Protein AF-H2D0M7-F1 (afdb_monomer_lite)

Radius of gyration: 20.61 Å; chains: 1; bounding box: 52×34×64 Å

Sequence (142 aa):
AEGRIFSRLLELYRDKRNTNDLRVKCKDALKVTLQMCTDVEALEPLLFDVPPVILKYILRQFSKILPHDLRARRQFVASGCLKSLQEIQPQAGSKLAEYITIINCCFPEDIVRYYSPGYPELFRDLLDNYKPQLPSQYSIPK

Structure (mmCIF, N/CA/C/O backbone):
data_AF-H2D0M7-F1
#
_entry.id   AF-H2D0M7-F1
#
loop_
_atom_site.group_PDB
_atom_site.id
_atom_site.type_symbol
_atom_site.label_atom_id
_atom_site.label_alt_id
_atom_site.label_comp_id
_atom_site.label_asym_id
_atom_site.label_entity_id
_atom_site.label_seq_id
_atom_site.pdbx_PDB_ins_code
_atom_site.Cartn_x
_atom_site.Cartn_y
_atom_site.Cartn_z
_atom_site.occupancy
_atom_site.B_iso_or_equiv
_atom_site.auth_seq_id
_atom_site.auth_comp_id
_atom_site.auth_asym_id
_atom_site.auth_atom_id
_atom_site.pdbx_PDB_model_num
ATOM 1 N N . ALA A 1 1 ? -3.360 -12.553 -14.781 1.00 59.16 1 ALA A N 1
ATOM 2 C CA . ALA A 1 1 ? -2.219 -12.599 -15.732 1.00 59.16 1 ALA A CA 1
ATOM 3 C C . ALA A 1 1 ? -1.153 -11.554 -15.387 1.00 59.16 1 ALA A C 1
ATOM 5 O O . ALA A 1 1 ? 0.031 -11.862 -15.472 1.00 59.16 1 ALA A O 1
ATOM 6 N N . GLU A 1 2 ? -1.562 -10.365 -14.935 1.00 63.25 2 GLU A N 1
ATOM 7 C CA . GLU A 1 2 ? -0.673 -9.239 -14.612 1.00 63.25 2 GLU A CA 1
ATOM 8 C C . GLU A 1 2 ? 0.256 -9.499 -13.409 1.00 63.25 2 GLU A C 1
ATOM 10 O O . GLU A 1 2 ? 1.446 -9.205 -13.473 1.00 63.25 2 GLU A O 1
ATOM 15 N N . GLY A 1 3 ? -0.214 -10.184 -12.360 1.00 72.31 3 GLY A N 1
ATOM 16 C CA . GLY A 1 3 ? 0.650 -10.548 -11.224 1.00 72.31 3 GLY A CA 1
ATOM 17 C C . GLY A 1 3 ? 1.911 -11.332 -11.628 1.00 72.31 3 GLY A C 1
ATOM 18 O O . GLY A 1 3 ? 2.998 -11.077 -11.117 1.00 72.31 3 GLY A O 1
ATOM 19 N N . ARG A 1 4 ? 1.808 -12.214 -12.637 1.00 79.69 4 ARG A N 1
ATOM 20 C CA . ARG A 1 4 ? 2.949 -13.011 -13.126 1.00 79.69 4 ARG A CA 1
ATOM 21 C C . ARG A 1 4 ? 4.020 -12.153 -13.803 1.00 79.69 4 ARG A C 1
ATOM 23 O O . ARG A 1 4 ? 5.202 -12.471 -13.679 1.00 79.69 4 ARG A O 1
ATOM 30 N N . ILE A 1 5 ? 3.635 -11.078 -14.502 1.00 88.00 5 ILE A N 1
ATOM 31 C CA . ILE A 1 5 ? 4.618 -10.188 -15.136 1.00 88.00 5 ILE A CA 1
ATOM 32 C C . ILE A 1 5 ? 5.342 -9.343 -14.084 1.00 88.00 5 ILE A C 1
ATOM 34 O O . ILE A 1 5 ? 6.558 -9.181 -14.182 1.00 88.00 5 ILE A O 1
ATOM 38 N N . PHE A 1 6 ? 4.648 -8.880 -13.038 1.00 90.81 6 PHE A N 1
ATOM 39 C CA . PHE A 1 6 ? 5.280 -8.109 -11.964 1.00 90.81 6 PHE A CA 1
ATOM 40 C C . PHE A 1 6 ? 6.305 -8.934 -11.194 1.00 90.81 6 PHE A C 1
ATOM 42 O O . PHE A 1 6 ? 7.444 -8.488 -11.049 1.00 90.81 6 PHE A O 1
ATOM 49 N N . SER A 1 7 ? 5.945 -10.155 -10.781 1.00 90.12 7 SER A N 1
ATOM 50 C CA . SER A 1 7 ? 6.877 -11.070 -10.115 1.00 90.12 7 SER A CA 1
ATOM 51 C C . SER A 1 7 ? 8.113 -11.316 -10.978 1.00 90.12 7 SER A C 1
ATOM 53 O O . SER A 1 7 ? 9.238 -11.157 -10.506 1.00 90.12 7 SER A O 1
ATOM 55 N N . ARG A 1 8 ? 7.927 -11.590 -12.277 1.00 92.56 8 ARG A N 1
ATOM 56 C CA . ARG A 1 8 ? 9.051 -11.874 -13.173 1.00 92.56 8 ARG A CA 1
ATOM 57 C C . ARG A 1 8 ? 9.978 -10.676 -13.373 1.00 92.56 8 ARG A C 1
ATOM 59 O O . ARG A 1 8 ? 11.198 -10.829 -13.363 1.00 92.56 8 ARG A O 1
ATOM 66 N N . LEU A 1 9 ? 9.425 -9.480 -13.560 1.00 93.69 9 LEU A N 1
ATOM 67 C CA . LEU A 1 9 ? 10.238 -8.273 -13.710 1.00 93.69 9 LEU A CA 1
ATOM 68 C C . LEU A 1 9 ? 10.970 -7.916 -12.407 1.00 93.69 9 LEU A C 1
ATOM 70 O O . LEU A 1 9 ? 12.108 -7.447 -12.464 1.00 93.69 9 LEU A O 1
ATOM 74 N N . LEU A 1 10 ? 10.352 -8.156 -11.245 1.00 92.69 10 LEU A N 1
ATOM 75 C CA . LEU A 1 10 ? 10.985 -7.957 -9.939 1.00 92.69 10 LEU A CA 1
ATOM 76 C C . LEU A 1 10 ? 12.147 -8.923 -9.711 1.00 92.69 10 LEU A C 1
ATOM 78 O O . LEU A 1 10 ? 13.210 -8.477 -9.283 1.00 92.69 10 LEU A O 1
ATOM 82 N N . GLU A 1 11 ? 11.984 -10.205 -10.038 1.00 93.62 11 GLU A N 1
ATOM 83 C CA . GLU A 1 11 ? 13.068 -11.196 -9.995 1.00 93.62 11 GLU A CA 1
ATOM 84 C C . GLU A 1 11 ? 14.267 -10.745 -10.836 1.00 93.62 11 GLU A C 1
ATOM 86 O O . GLU A 1 11 ? 15.394 -10.680 -10.341 1.00 93.62 11 GLU A O 1
ATOM 91 N N . LEU A 1 12 ? 14.021 -10.369 -12.096 1.00 95.00 12 LEU A N 1
ATOM 92 C CA . LEU A 1 12 ? 15.072 -9.932 -13.016 1.00 95.00 12 LEU A CA 1
ATOM 93 C C . LEU A 1 12 ? 15.753 -8.639 -12.551 1.00 95.00 12 LEU A C 1
ATOM 95 O O . LEU A 1 12 ? 16.964 -8.486 -12.718 1.00 95.00 12 LEU A O 1
ATOM 99 N N . TYR A 1 13 ? 14.998 -7.717 -11.952 1.00 93.88 13 TYR A N 1
ATOM 100 C CA . TYR A 1 13 ? 15.545 -6.492 -11.376 1.00 93.88 13 TYR A CA 1
ATOM 101 C C . TYR A 1 13 ? 16.419 -6.764 -10.138 1.00 93.88 13 TYR A C 1
ATOM 103 O O . TYR A 1 13 ? 17.461 -6.124 -9.975 1.00 93.88 13 TYR A O 1
ATOM 111 N N . ARG A 1 14 ? 16.006 -7.697 -9.272 1.00 92.75 14 ARG A N 1
ATOM 112 C CA . ARG A 1 14 ? 16.677 -8.018 -8.001 1.00 92.75 14 ARG A CA 1
ATOM 113 C C . ARG A 1 14 ? 17.938 -8.858 -8.173 1.00 92.75 14 ARG A C 1
ATOM 115 O O . ARG A 1 14 ? 18.855 -8.728 -7.360 1.00 92.75 14 ARG A O 1
ATOM 122 N N . ASP A 1 15 ? 18.001 -9.705 -9.197 1.00 94.62 15 ASP A N 1
ATOM 123 C CA . ASP A 1 15 ? 19.156 -10.573 -9.411 1.00 94.62 15 ASP A CA 1
ATOM 124 C C . ASP A 1 15 ? 20.406 -9.751 -9.771 1.00 94.62 15 ASP A C 1
ATOM 126 O O . ASP A 1 15 ? 20.536 -9.178 -10.855 1.00 94.62 15 ASP A O 1
ATOM 130 N N . LYS A 1 16 ? 21.362 -9.697 -8.837 1.00 92.38 16 LYS A N 1
ATOM 131 C CA . LYS A 1 16 ? 22.617 -8.952 -9.000 1.00 92.38 16 LYS A CA 1
ATOM 132 C C . LYS A 1 16 ? 23.527 -9.538 -10.082 1.00 92.38 16 LYS A C 1
ATOM 134 O O . LYS A 1 16 ? 24.422 -8.823 -10.523 1.00 92.38 16 LYS A O 1
ATOM 139 N N . ARG A 1 17 ? 23.297 -10.787 -10.511 1.00 96.00 17 ARG A N 1
ATOM 140 C CA . ARG A 1 17 ? 24.028 -11.443 -11.608 1.00 96.00 17 ARG A CA 1
ATOM 141 C C . ARG A 1 17 ? 23.613 -10.907 -12.977 1.00 96.00 17 ARG A C 1
ATOM 143 O O . ARG A 1 17 ? 24.373 -11.033 -13.932 1.00 96.00 17 ARG A O 1
ATOM 150 N N . ASN A 1 18 ? 22.433 -10.294 -13.075 1.00 95.50 18 ASN A N 1
ATOM 151 C CA . ASN A 1 18 ? 21.967 -9.680 -14.310 1.00 95.50 18 ASN A CA 1
ATOM 152 C C . ASN A 1 18 ? 22.750 -8.409 -14.643 1.00 95.50 18 ASN A C 1
ATOM 154 O O . ASN A 1 18 ? 23.179 -7.654 -13.763 1.00 95.50 18 ASN A O 1
ATOM 158 N N . THR A 1 19 ? 22.873 -8.140 -15.943 1.00 96.75 19 THR A N 1
ATOM 159 C CA . THR A 1 19 ? 23.520 -6.925 -16.441 1.00 96.75 19 THR A CA 1
ATOM 160 C C . THR A 1 19 ? 22.790 -5.678 -15.950 1.00 96.75 19 THR A C 1
ATOM 162 O O . THR A 1 19 ? 21.577 -5.674 -15.721 1.00 96.75 19 THR A O 1
ATOM 165 N N . ASN A 1 20 ? 23.532 -4.578 -15.808 1.00 95.88 20 ASN A N 1
ATOM 166 C CA . ASN A 1 20 ? 22.931 -3.319 -15.384 1.00 95.88 20 ASN A CA 1
ATOM 167 C C . ASN A 1 20 ? 21.831 -2.852 -16.352 1.00 95.88 20 ASN A C 1
ATOM 169 O O . ASN A 1 20 ? 20.781 -2.405 -15.900 1.00 95.88 20 ASN A O 1
ATOM 173 N N . ASP A 1 21 ? 22.050 -3.022 -17.659 1.00 97.19 21 ASP A N 1
ATOM 174 C CA . ASP A 1 21 ? 21.071 -2.708 -18.704 1.00 97.19 21 ASP A CA 1
ATOM 175 C C . ASP A 1 21 ? 19.757 -3.486 -18.517 1.00 97.19 21 ASP A C 1
ATOM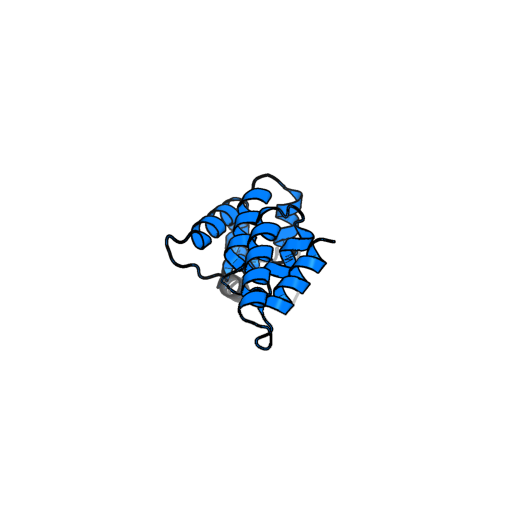 177 O O . ASP A 1 21 ? 18.687 -2.878 -18.467 1.00 97.19 21 ASP A O 1
ATOM 181 N N . LEU A 1 22 ? 19.828 -4.807 -18.299 1.00 96.88 22 LEU A N 1
ATOM 182 C CA . LEU A 1 22 ? 18.640 -5.630 -18.061 1.00 96.88 22 LEU A CA 1
ATOM 183 C C . LEU A 1 22 ? 17.879 -5.170 -16.813 1.00 96.88 22 LEU A C 1
ATOM 185 O O . LEU A 1 22 ? 16.668 -4.961 -16.869 1.00 96.88 22 LEU A O 1
ATOM 189 N N . ARG A 1 23 ? 18.579 -4.942 -15.695 1.00 96.19 23 ARG A N 1
ATOM 190 C CA . ARG A 1 23 ? 17.940 -4.475 -14.454 1.00 96.19 23 ARG A CA 1
ATOM 191 C C . ARG A 1 23 ? 17.273 -3.111 -14.630 1.00 96.19 23 ARG A C 1
ATOM 193 O O . ARG A 1 23 ? 16.177 -2.903 -14.111 1.00 96.19 23 ARG A O 1
ATOM 200 N N . VAL A 1 24 ? 17.906 -2.178 -15.345 1.00 95.44 24 VAL A N 1
ATOM 201 C CA . VAL A 1 24 ? 17.326 -0.856 -15.631 1.00 95.44 24 VAL A CA 1
ATOM 202 C C . VAL A 1 24 ? 16.064 -0.998 -16.479 1.00 95.44 24 VAL A C 1
ATOM 204 O O . VAL A 1 24 ? 15.031 -0.453 -16.095 1.00 95.44 24 VAL A O 1
ATOM 207 N N . LYS A 1 25 ? 16.103 -1.806 -17.544 1.00 96.94 25 LYS A N 1
ATOM 208 C CA . LYS A 1 25 ? 14.938 -2.077 -18.397 1.00 96.94 25 LYS A CA 1
ATOM 209 C C . LYS A 1 25 ? 13.795 -2.740 -17.630 1.00 96.94 25 LYS A C 1
ATOM 211 O O . LYS A 1 25 ? 12.656 -2.300 -17.754 1.00 96.94 25 LYS A O 1
ATOM 216 N N . CYS A 1 26 ? 14.076 -3.732 -16.783 1.00 95.88 26 CYS A N 1
ATOM 217 C CA . CYS A 1 26 ? 13.055 -4.366 -15.941 1.00 95.88 26 CYS A CA 1
ATOM 218 C C . CYS A 1 26 ? 12.439 -3.380 -14.942 1.00 95.88 26 CYS A C 1
ATOM 220 O O . CYS A 1 26 ? 11.222 -3.354 -14.772 1.00 95.88 26 CYS A O 1
ATOM 222 N N . LYS A 1 27 ? 13.262 -2.528 -14.320 1.00 94.50 27 LYS A N 1
ATOM 223 C CA . LYS A 1 27 ? 12.792 -1.459 -13.432 1.00 94.50 27 LYS A CA 1
ATOM 224 C C . LYS A 1 27 ? 11.883 -0.478 -14.174 1.00 94.50 27 LYS A C 1
ATOM 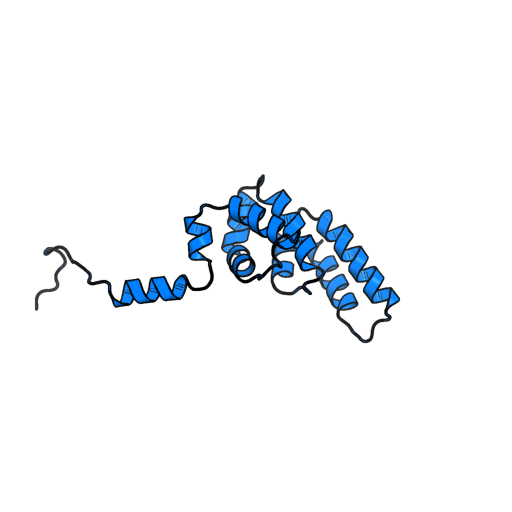226 O O . LYS A 1 27 ? 10.846 -0.103 -13.641 1.00 94.50 27 LYS A O 1
ATOM 231 N N . ASP A 1 28 ? 12.259 -0.039 -15.370 1.00 94.38 28 ASP A N 1
ATOM 232 C CA . ASP A 1 28 ? 11.466 0.932 -16.126 1.00 94.38 28 ASP A CA 1
ATOM 233 C C . ASP A 1 28 ? 10.176 0.314 -16.679 1.00 94.38 28 ASP A C 1
ATOM 235 O O . ASP A 1 28 ? 9.124 0.948 -16.593 1.00 94.38 28 ASP A O 1
ATOM 239 N N . ALA A 1 29 ? 10.214 -0.953 -17.104 1.00 94.69 29 ALA A N 1
ATOM 240 C CA . ALA A 1 29 ? 9.018 -1.720 -17.433 1.00 94.69 29 ALA A CA 1
ATOM 241 C C . ALA A 1 29 ? 8.060 -1.800 -16.233 1.00 94.69 29 ALA A C 1
ATOM 243 O O . ALA A 1 29 ? 6.904 -1.412 -16.375 1.00 94.69 29 ALA A O 1
ATOM 244 N N . LEU A 1 30 ? 8.552 -2.176 -15.040 1.00 93.50 30 LEU A N 1
ATOM 245 C CA . LEU A 1 30 ? 7.753 -2.202 -13.805 1.00 93.50 30 LEU A CA 1
ATOM 246 C C . LEU A 1 30 ? 7.064 -0.865 -13.549 1.00 93.50 30 LEU A C 1
ATOM 248 O O . LEU A 1 30 ? 5.868 -0.830 -13.278 1.00 93.50 30 LEU A O 1
ATOM 252 N N . LYS A 1 31 ? 7.797 0.250 -13.653 1.00 92.06 31 LYS A N 1
ATOM 253 C CA . LYS A 1 31 ? 7.219 1.582 -13.432 1.00 92.06 31 LYS A CA 1
ATOM 254 C C . LYS A 1 31 ? 6.045 1.855 -14.359 1.00 92.06 31 LYS A C 1
ATOM 256 O O . LYS A 1 31 ? 5.055 2.417 -13.899 1.00 92.06 31 LYS A O 1
ATOM 261 N N . VAL A 1 32 ? 6.180 1.537 -15.645 1.00 91.25 32 VAL A N 1
ATOM 262 C CA . VAL A 1 32 ? 5.138 1.798 -16.645 1.00 91.25 32 VAL A CA 1
ATOM 263 C C . VAL A 1 32 ? 3.950 0.875 -16.409 1.00 91.25 32 VAL A C 1
ATOM 265 O O . VAL A 1 32 ? 2.826 1.353 -16.294 1.00 91.25 32 VAL A O 1
ATOM 268 N N . THR A 1 33 ? 4.188 -0.426 -16.250 1.00 92.19 33 THR A N 1
ATOM 269 C CA . THR A 1 33 ? 3.110 -1.408 -16.101 1.00 92.19 33 THR A CA 1
ATOM 270 C C . THR A 1 33 ? 2.327 -1.218 -14.802 1.00 92.19 33 THR A C 1
ATOM 272 O O . THR A 1 33 ? 1.105 -1.298 -14.816 1.00 92.19 33 THR A O 1
ATOM 275 N N . LEU A 1 34 ? 2.992 -0.879 -13.689 1.00 91.69 34 LEU A N 1
ATOM 276 C CA . LEU A 1 34 ? 2.320 -0.618 -12.407 1.00 91.69 34 LEU A CA 1
ATOM 277 C C . LEU A 1 34 ? 1.414 0.614 -12.454 1.00 91.69 34 LEU A C 1
ATOM 279 O O . LEU A 1 34 ? 0.364 0.629 -11.827 1.00 91.69 34 LEU A O 1
ATOM 283 N N . GLN A 1 35 ? 1.795 1.643 -13.215 1.00 86.62 35 GLN A N 1
ATOM 284 C CA . GLN A 1 35 ? 0.985 2.856 -13.364 1.00 86.62 35 GLN A CA 1
ATOM 285 C C . GLN A 1 35 ? -0.286 2.644 -14.195 1.00 86.62 35 GLN A C 1
ATOM 287 O O . GLN A 1 35 ? -1.178 3.491 -14.144 1.00 86.62 35 GLN A O 1
ATOM 292 N N . MET A 1 36 ? -0.343 1.559 -14.968 1.00 87.38 36 MET A N 1
ATOM 293 C CA . MET A 1 36 ? -1.479 1.206 -15.823 1.00 87.38 36 MET A CA 1
ATOM 294 C C . MET A 1 36 ? -2.336 0.080 -15.231 1.00 87.38 36 MET A C 1
ATOM 296 O O . MET A 1 36 ? -3.460 -0.125 -15.679 1.00 87.38 36 MET A O 1
ATOM 300 N N . CYS A 1 37 ? -1.827 -0.637 -14.226 1.00 89.75 37 CYS A N 1
ATOM 301 C CA . CYS A 1 37 ? -2.516 -1.758 -13.598 1.00 89.75 37 CYS A CA 1
ATOM 302 C C . CYS A 1 37 ? -3.727 -1.283 -12.793 1.00 89.75 37 CYS A C 1
ATOM 304 O O . CYS A 1 37 ? -3.605 -0.450 -11.897 1.00 89.75 37 CYS A O 1
ATOM 306 N N . THR A 1 38 ? -4.902 -1.813 -13.108 1.00 86.44 38 THR A N 1
ATOM 307 C CA . THR A 1 38 ? -6.143 -1.549 -12.357 1.00 86.44 38 THR A CA 1
ATOM 308 C C . THR A 1 38 ? -6.587 -2.751 -11.525 1.00 86.44 38 THR A C 1
ATOM 310 O O . THR A 1 38 ? -7.497 -2.628 -10.711 1.00 86.44 38 THR A O 1
ATOM 313 N N . ASP A 1 39 ? -5.908 -3.890 -11.685 1.00 88.69 39 ASP A N 1
ATOM 314 C CA . ASP A 1 39 ? -6.144 -5.119 -10.939 1.00 88.69 39 ASP A CA 1
ATOM 315 C C . ASP A 1 39 ? -5.528 -5.025 -9.531 1.00 88.69 39 ASP A C 1
ATOM 317 O O . ASP A 1 39 ? -4.320 -5.170 -9.333 1.00 88.69 39 ASP A O 1
ATOM 321 N N . VAL A 1 40 ? -6.383 -4.763 -8.541 1.00 87.00 40 VAL A N 1
ATOM 322 C CA . VAL A 1 40 ? -6.005 -4.660 -7.123 1.00 87.00 40 VAL A CA 1
ATOM 323 C C . VAL A 1 40 ? -5.379 -5.960 -6.619 1.00 87.00 40 VAL A C 1
ATOM 325 O O . VAL A 1 40 ? -4.342 -5.903 -5.962 1.00 87.00 40 VAL A O 1
ATOM 328 N N . GLU A 1 41 ? -5.932 -7.119 -6.987 1.00 88.50 41 GLU A N 1
ATOM 329 C CA . GLU A 1 41 ? -5.422 -8.434 -6.568 1.00 88.50 41 GLU A CA 1
ATOM 330 C C . GLU A 1 41 ? -3.993 -8.674 -7.082 1.00 88.50 41 GLU A C 1
ATOM 332 O O . GLU A 1 41 ? -3.178 -9.307 -6.411 1.00 88.50 41 GLU A O 1
ATOM 337 N N . ALA A 1 42 ? -3.651 -8.132 -8.255 1.00 89.69 42 ALA A N 1
ATOM 338 C CA . ALA A 1 42 ? -2.295 -8.207 -8.795 1.00 89.69 42 ALA A CA 1
ATOM 339 C C . ALA A 1 42 ? -1.308 -7.237 -8.118 1.00 89.69 42 ALA A C 1
ATOM 341 O O . ALA A 1 42 ? -0.105 -7.516 -8.094 1.00 89.69 42 ALA A O 1
ATOM 342 N N . LEU A 1 43 ? -1.790 -6.106 -7.590 1.00 90.25 43 LEU A N 1
ATOM 343 C CA . LEU A 1 43 ? -0.970 -5.081 -6.935 1.00 90.25 43 LEU A CA 1
ATOM 344 C C . LEU A 1 43 ? -0.676 -5.392 -5.463 1.00 90.25 43 LEU A C 1
ATOM 346 O O . LEU A 1 43 ? 0.421 -5.087 -4.994 1.00 90.25 43 LEU A O 1
ATOM 350 N N . GLU A 1 44 ? -1.626 -5.983 -4.734 1.00 90.00 44 GLU A N 1
ATOM 351 C CA . GLU A 1 44 ? -1.519 -6.231 -3.286 1.00 90.00 44 GLU A CA 1
ATOM 352 C C . GLU A 1 44 ? -0.256 -7.009 -2.875 1.00 90.00 44 GLU A C 1
ATOM 354 O O . GLU A 1 44 ? 0.461 -6.520 -1.997 1.00 90.00 44 GLU A O 1
ATOM 359 N N . PRO A 1 45 ? 0.113 -8.143 -3.515 1.00 88.62 45 PRO A N 1
ATOM 360 C CA . PRO A 1 45 ? 1.307 -8.900 -3.130 1.00 88.62 45 PRO A CA 1
ATOM 361 C C . PRO A 1 45 ? 2.595 -8.079 -3.230 1.00 88.62 45 PRO A C 1
ATOM 363 O O . PRO A 1 45 ? 3.556 -8.315 -2.500 1.00 88.62 45 PRO A O 1
ATOM 366 N N . LEU A 1 46 ? 2.614 -7.089 -4.126 1.00 88.25 46 LEU A N 1
ATOM 367 C CA . LEU A 1 46 ? 3.773 -6.236 -4.347 1.00 88.25 46 LEU A CA 1
ATOM 368 C C . LEU A 1 46 ? 3.968 -5.223 -3.223 1.00 88.25 46 LEU A C 1
ATOM 370 O O . LEU A 1 46 ? 5.066 -4.710 -3.073 1.00 88.25 46 LEU A O 1
ATOM 374 N N . LEU A 1 47 ? 2.947 -4.911 -2.426 1.00 89.62 47 LEU A N 1
ATOM 375 C CA . LEU A 1 47 ? 3.121 -3.987 -1.307 1.00 89.62 47 LEU A CA 1
ATOM 376 C C . LEU A 1 47 ? 4.074 -4.564 -0.246 1.00 89.62 47 LEU A C 1
ATOM 378 O O . LEU A 1 47 ? 4.846 -3.821 0.354 1.00 89.62 47 LEU A O 1
ATOM 382 N N . PHE A 1 48 ? 4.049 -5.886 -0.068 1.00 87.06 48 PHE A N 1
ATOM 383 C CA . PHE A 1 48 ? 4.779 -6.590 0.987 1.00 87.06 48 PHE A CA 1
ATOM 384 C C . PHE A 1 48 ? 6.224 -6.937 0.616 1.00 87.06 48 PHE A C 1
ATOM 386 O O . PHE A 1 48 ? 7.064 -7.079 1.500 1.00 87.06 48 PHE A O 1
ATOM 393 N N . ASP A 1 49 ? 6.529 -7.082 -0.677 1.00 83.44 49 ASP A N 1
ATOM 394 C CA . ASP A 1 49 ? 7.838 -7.555 -1.134 1.00 83.44 49 ASP A CA 1
ATOM 395 C C . ASP A 1 49 ? 8.353 -6.780 -2.356 1.00 83.44 49 ASP A C 1
ATOM 397 O O . ASP A 1 49 ? 8.600 -7.334 -3.431 1.00 83.44 49 ASP A O 1
ATOM 401 N N . VAL A 1 50 ? 8.561 -5.467 -2.198 1.00 86.12 50 VAL A N 1
ATOM 402 C CA . VAL A 1 50 ? 9.188 -4.626 -3.231 1.00 86.12 50 VAL A CA 1
ATOM 403 C C . VAL A 1 50 ? 10.302 -3.733 -2.704 1.00 86.12 50 VAL A C 1
ATOM 405 O O . VAL A 1 50 ? 10.244 -3.226 -1.587 1.00 86.12 50 VAL A O 1
ATOM 408 N N . PRO A 1 51 ? 11.323 -3.455 -3.534 1.00 85.94 51 PRO A N 1
ATOM 409 C CA . PRO A 1 51 ? 12.314 -2.438 -3.216 1.00 85.94 51 PRO A CA 1
ATOM 410 C C . PRO A 1 51 ? 11.666 -1.046 -3.056 1.00 85.94 51 PRO A C 1
ATOM 412 O O . PRO A 1 51 ? 10.789 -0.697 -3.858 1.00 85.94 51 PRO A O 1
ATOM 415 N N . PRO A 1 52 ? 12.148 -0.189 -2.132 1.00 84.50 52 PRO A N 1
ATOM 416 C CA . PRO A 1 52 ? 11.564 1.137 -1.874 1.00 84.50 52 PRO A CA 1
ATOM 417 C C . PRO A 1 52 ? 11.420 2.031 -3.116 1.00 84.50 52 PRO A C 1
ATOM 419 O O . PRO A 1 52 ? 10.490 2.827 -3.230 1.00 84.50 52 PRO A O 1
ATOM 422 N N . VAL A 1 53 ? 12.311 1.873 -4.102 1.00 86.94 53 VAL A N 1
ATOM 423 C CA . VAL A 1 53 ? 12.264 2.628 -5.366 1.00 86.94 53 VAL A CA 1
ATOM 424 C C . VAL A 1 53 ? 11.033 2.299 -6.226 1.00 86.94 53 VAL A C 1
ATOM 426 O O . VAL A 1 53 ? 10.621 3.143 -7.026 1.00 86.94 53 VAL A O 1
ATOM 429 N N . ILE A 1 54 ? 10.449 1.105 -6.070 1.00 91.06 54 ILE A N 1
ATOM 430 C CA . ILE A 1 54 ? 9.246 0.646 -6.783 1.00 91.06 54 ILE A CA 1
ATOM 431 C C . ILE A 1 54 ? 7.971 0.947 -5.983 1.00 91.06 54 ILE A C 1
ATOM 433 O O . ILE A 1 54 ? 6.952 1.293 -6.580 1.00 91.06 54 ILE A O 1
ATOM 437 N N . LEU A 1 55 ? 8.048 0.910 -4.648 1.00 92.12 55 LEU A N 1
ATOM 438 C CA . LEU A 1 55 ? 6.919 1.103 -3.728 1.00 92.12 55 LEU A CA 1
ATOM 439 C C . LEU A 1 55 ? 6.060 2.334 -4.061 1.00 92.12 55 LEU A C 1
ATOM 441 O O . LEU A 1 55 ? 4.834 2.253 -4.110 1.00 92.12 55 LEU A O 1
ATOM 445 N N . LYS A 1 56 ? 6.695 3.466 -4.393 1.00 92.81 56 LYS A N 1
ATOM 446 C CA . LYS A 1 56 ? 5.975 4.706 -4.731 1.00 92.81 56 LYS A CA 1
ATOM 447 C C . LYS A 1 56 ? 5.027 4.581 -5.928 1.00 92.81 56 LYS A C 1
ATOM 449 O O . LYS A 1 56 ? 4.061 5.330 -6.001 1.00 92.81 56 LYS A O 1
ATOM 454 N N . TYR A 1 57 ? 5.305 3.688 -6.881 1.00 93.38 57 TYR A N 1
ATOM 455 C CA . TYR A 1 57 ? 4.456 3.503 -8.063 1.00 93.38 57 TYR A CA 1
ATOM 456 C C . TYR A 1 57 ? 3.228 2.652 -7.744 1.00 93.38 57 TYR A C 1
ATOM 458 O O . TYR A 1 57 ? 2.165 2.912 -8.296 1.00 93.38 57 TYR A O 1
ATOM 466 N N . ILE A 1 58 ? 3.366 1.707 -6.812 1.00 94.00 58 ILE A N 1
ATOM 467 C CA . ILE A 1 58 ? 2.260 0.896 -6.297 1.00 94.00 58 ILE A CA 1
ATOM 468 C C . ILE A 1 58 ? 1.316 1.784 -5.483 1.00 94.00 58 ILE A C 1
ATOM 470 O O . ILE A 1 58 ? 0.125 1.843 -5.775 1.00 94.00 58 ILE A O 1
ATOM 474 N N . LEU A 1 59 ? 1.854 2.574 -4.542 1.00 95.31 59 LEU A N 1
ATOM 475 C CA . LEU A 1 59 ? 1.032 3.495 -3.747 1.00 95.31 59 LEU A CA 1
ATOM 476 C C . LEU A 1 59 ? 0.367 4.578 -4.596 1.00 95.31 59 LEU A C 1
ATOM 478 O O . LEU A 1 59 ? -0.795 4.897 -4.368 1.00 95.31 59 LEU A O 1
ATOM 482 N N . ARG A 1 60 ? 1.052 5.097 -5.623 1.00 95.38 60 ARG A N 1
ATOM 483 C CA . ARG A 1 60 ? 0.436 6.014 -6.594 1.00 95.38 60 ARG A CA 1
ATOM 484 C C . ARG A 1 60 ? -0.791 5.403 -7.268 1.00 95.38 60 ARG A C 1
ATOM 486 O O . ARG A 1 60 ? -1.710 6.131 -7.629 1.00 95.38 60 ARG A O 1
ATOM 493 N N . GLN A 1 61 ? -0.774 4.100 -7.524 1.00 95.12 61 GLN A N 1
ATOM 494 C CA . GLN A 1 61 ? -1.882 3.446 -8.199 1.00 95.12 61 GLN A CA 1
ATOM 495 C C . GLN A 1 61 ? -3.039 3.184 -7.235 1.00 95.12 61 GLN A C 1
ATOM 497 O O . GLN A 1 61 ? -4.176 3.538 -7.544 1.00 95.12 61 GLN A O 1
ATOM 502 N N . PHE A 1 62 ? -2.751 2.715 -6.020 1.00 96.06 62 PHE A N 1
ATOM 503 C CA . PHE A 1 62 ? -3.762 2.618 -4.966 1.00 96.06 62 PHE A CA 1
ATOM 504 C C . PHE A 1 62 ? -4.413 3.966 -4.644 1.00 96.06 62 PHE A C 1
ATOM 506 O O . PHE A 1 62 ? -5.635 4.029 -4.522 1.00 96.06 62 PHE A O 1
ATOM 513 N N . SER A 1 63 ? -3.646 5.061 -4.612 1.00 96.50 63 SER A N 1
ATOM 514 C CA . SER A 1 63 ? -4.187 6.403 -4.358 1.00 96.50 63 SER A CA 1
ATOM 515 C C . SER A 1 63 ? -5.159 6.891 -5.440 1.00 96.50 63 SER A C 1
ATOM 517 O O . SER A 1 63 ? -5.858 7.873 -5.219 1.00 96.50 63 SER A O 1
ATOM 519 N N . LYS A 1 64 ? -5.195 6.249 -6.616 1.00 95.81 64 LYS A N 1
ATOM 520 C CA . LYS A 1 64 ? -6.172 6.526 -7.680 1.00 95.81 64 LYS A CA 1
ATOM 521 C C . LYS A 1 64 ? -7.364 5.572 -7.652 1.00 95.81 64 LYS A C 1
ATOM 523 O O . LYS A 1 64 ? -8.468 5.993 -7.967 1.00 95.81 64 LYS A O 1
ATOM 528 N N . ILE A 1 65 ? -7.142 4.299 -7.317 1.00 95.25 65 ILE A N 1
ATOM 529 C CA . ILE A 1 65 ? -8.190 3.266 -7.330 1.00 95.25 65 ILE A CA 1
ATOM 530 C C . ILE A 1 65 ? -9.111 3.412 -6.110 1.00 95.25 65 ILE A C 1
ATOM 532 O O . ILE A 1 65 ? -10.333 3.452 -6.245 1.00 95.25 65 ILE A O 1
ATOM 536 N N . LEU A 1 66 ? -8.531 3.527 -4.912 1.00 96.94 66 LEU A N 1
ATOM 537 C CA . LEU A 1 66 ? -9.272 3.468 -3.647 1.00 96.94 66 LEU A CA 1
ATOM 538 C C . LEU A 1 66 ? -10.336 4.566 -3.457 1.00 96.94 66 LEU A C 1
ATOM 540 O O . LEU A 1 66 ? -11.400 4.237 -2.927 1.00 96.94 66 LEU A O 1
ATOM 544 N N . PRO A 1 67 ? -10.139 5.824 -3.907 1.00 97.31 67 PRO A N 1
ATOM 545 C CA . PRO A 1 67 ? -11.177 6.851 -3.802 1.00 97.31 67 PRO A CA 1
ATOM 546 C C . PRO A 1 67 ? -12.478 6.505 -4.539 1.00 97.31 67 PRO A C 1
ATOM 548 O O . PRO A 1 67 ? -13.539 7.019 -4.188 1.00 97.31 67 PRO A O 1
ATOM 551 N N . HIS A 1 68 ? -12.411 5.642 -5.556 1.00 95.62 68 HIS A N 1
ATOM 552 C CA . HIS A 1 68 ? -13.520 5.387 -6.476 1.00 95.62 68 HIS A CA 1
ATOM 553 C C . HIS A 1 68 ? -14.056 3.950 -6.420 1.00 95.62 68 HIS A C 1
ATOM 555 O O . HIS A 1 68 ? -15.107 3.679 -6.995 1.00 95.62 68 HIS A O 1
ATOM 561 N N . ASP A 1 69 ? -13.395 3.040 -5.697 1.00 95.88 69 ASP A N 1
ATOM 562 C CA . ASP A 1 69 ? -13.779 1.628 -5.634 1.00 95.88 69 ASP A CA 1
ATOM 563 C C . ASP A 1 69 ? -13.965 1.142 -4.182 1.00 95.88 69 ASP A C 1
ATOM 565 O O . ASP A 1 69 ? -13.029 0.995 -3.391 1.00 95.88 69 ASP A O 1
ATOM 569 N N . LEU A 1 70 ? -15.222 0.876 -3.810 1.00 95.00 70 LEU A N 1
ATOM 570 C CA . LEU A 1 70 ? -15.587 0.343 -2.494 1.00 95.00 70 LEU A CA 1
ATOM 571 C C . LEU A 1 70 ? -15.129 -1.110 -2.288 1.00 95.00 70 LEU A C 1
ATOM 573 O O . LEU A 1 70 ? -14.823 -1.508 -1.161 1.00 95.00 70 LEU A O 1
ATOM 577 N N . 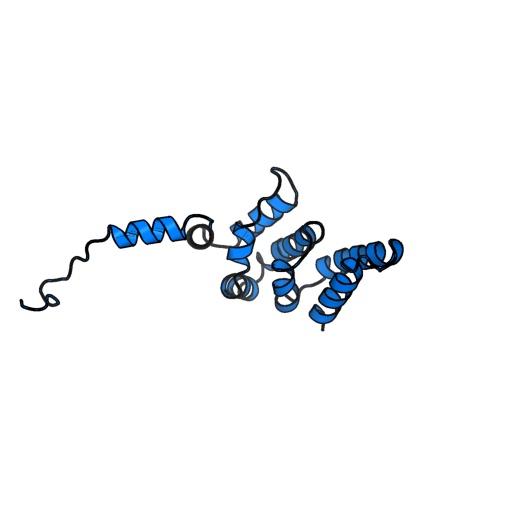ARG A 1 71 ? -15.122 -1.933 -3.340 1.00 95.06 71 ARG A N 1
ATOM 578 C CA . ARG A 1 71 ? -14.657 -3.321 -3.250 1.00 95.06 71 ARG A CA 1
ATOM 579 C C . ARG A 1 71 ? -13.149 -3.339 -3.018 1.00 95.06 71 ARG A C 1
ATOM 581 O O . ARG A 1 71 ? -12.719 -4.015 -2.087 1.00 95.06 71 ARG A O 1
ATOM 588 N N . ALA A 1 72 ? -12.399 -2.523 -3.755 1.00 95.25 72 ALA A N 1
ATOM 589 C CA . ALA A 1 72 ? -10.963 -2.352 -3.562 1.00 95.25 72 ALA A CA 1
ATOM 590 C C . ALA A 1 72 ? -10.621 -1.908 -2.133 1.00 95.25 72 ALA A C 1
ATOM 592 O O . ALA A 1 72 ? -9.748 -2.497 -1.508 1.00 95.25 72 ALA A O 1
ATOM 593 N N . ARG A 1 73 ? -11.347 -0.930 -1.567 1.00 96.62 73 ARG A N 1
ATOM 594 C CA . ARG A 1 73 ? -11.137 -0.491 -0.171 1.00 96.62 73 ARG A CA 1
ATOM 595 C C . ARG A 1 73 ? -11.322 -1.615 0.842 1.00 96.62 73 ARG A C 1
ATOM 597 O O . ARG A 1 73 ? -10.480 -1.792 1.716 1.00 96.62 73 ARG A O 1
ATOM 604 N N . ARG A 1 74 ? -12.411 -2.383 0.730 1.00 95.56 74 ARG A N 1
ATOM 605 C CA . ARG A 1 74 ? -12.665 -3.519 1.635 1.00 95.56 74 ARG A CA 1
ATOM 606 C C . ARG A 1 74 ? -11.565 -4.568 1.532 1.00 95.56 74 ARG A C 1
ATOM 608 O O . ARG A 1 74 ? -11.088 -5.050 2.555 1.00 95.56 74 ARG A O 1
ATOM 615 N N . GLN A 1 75 ? -11.154 -4.882 0.309 1.00 94.31 75 GLN A N 1
ATOM 616 C CA . GLN A 1 75 ? -10.098 -5.849 0.054 1.00 94.31 75 GLN A CA 1
ATOM 617 C C . GLN A 1 75 ? -8.750 -5.386 0.617 1.00 94.31 75 GLN A C 1
ATOM 619 O O . GLN A 1 75 ? -8.136 -6.138 1.360 1.00 94.31 75 GLN A O 1
ATOM 624 N N . PHE A 1 76 ? -8.372 -4.125 0.390 1.00 95.75 76 PHE A N 1
ATOM 625 C CA . PHE A 1 76 ? -7.123 -3.525 0.872 1.00 95.75 76 PHE A CA 1
ATOM 626 C C . PHE A 1 76 ? -6.973 -3.580 2.404 1.00 95.75 76 PHE A C 1
ATOM 628 O O . PHE A 1 76 ? -5.867 -3.674 2.939 1.00 95.75 76 PHE A O 1
ATOM 635 N N . VAL A 1 77 ? -8.087 -3.515 3.140 1.00 95.62 77 VAL A N 1
ATOM 636 C CA . VAL A 1 77 ? -8.086 -3.726 4.595 1.00 95.62 77 VAL A CA 1
ATOM 637 C C . VAL A 1 77 ? -7.959 -5.213 4.923 1.00 95.62 77 VAL A C 1
ATOM 639 O O . VAL A 1 77 ? -7.112 -5.587 5.730 1.00 95.62 77 VAL A O 1
ATOM 642 N N . ALA A 1 78 ? -8.772 -6.063 4.291 1.00 94.00 78 ALA A N 1
ATOM 643 C CA . ALA A 1 78 ? -8.814 -7.501 4.561 1.00 94.00 78 ALA A CA 1
ATOM 644 C C . ALA A 1 78 ? -7.495 -8.228 4.236 1.00 94.00 78 ALA A C 1
ATOM 646 O O . ALA A 1 78 ? -7.136 -9.177 4.928 1.00 94.00 78 ALA A O 1
ATOM 647 N N . SER A 1 79 ? -6.759 -7.771 3.222 1.00 93.12 79 SER A N 1
ATOM 648 C CA . SER A 1 79 ? -5.448 -8.299 2.828 1.00 93.12 79 SER A CA 1
ATOM 649 C C . SER A 1 79 ? -4.306 -7.839 3.741 1.00 93.12 79 SER A C 1
ATOM 651 O O . SER A 1 79 ? -3.175 -8.300 3.598 1.00 93.12 79 SER A O 1
ATOM 653 N N . GLY A 1 80 ? -4.572 -6.931 4.687 1.00 94.00 80 GLY A N 1
ATOM 654 C CA . GLY A 1 80 ? -3.557 -6.346 5.561 1.00 94.00 80 GLY A CA 1
ATOM 655 C C . GLY A 1 80 ? -2.731 -5.236 4.903 1.00 94.00 80 GLY A C 1
ATOM 656 O O . GLY A 1 80 ? -1.802 -4.723 5.531 1.00 94.00 80 GLY A O 1
ATOM 657 N N . CYS A 1 81 ? -3.064 -4.811 3.679 1.00 96.06 81 CYS A N 1
ATOM 658 C CA . CYS A 1 81 ? -2.345 -3.729 3.009 1.00 96.06 81 CYS A CA 1
ATOM 659 C C . CYS A 1 81 ? -2.440 -2.401 3.771 1.00 96.06 81 CYS A C 1
ATOM 661 O O . CYS A 1 81 ? -1.445 -1.684 3.846 1.00 96.06 81 CYS A O 1
ATOM 663 N N . LEU A 1 82 ? -3.581 -2.090 4.403 1.00 96.50 82 LEU A N 1
ATOM 664 C CA . LEU A 1 82 ? -3.698 -0.878 5.227 1.00 96.50 82 LEU A CA 1
ATOM 665 C C . LEU A 1 82 ? -2.747 -0.893 6.429 1.00 96.50 82 LEU A C 1
ATOM 667 O O . LEU A 1 82 ? -2.159 0.139 6.739 1.00 96.50 82 LEU A O 1
ATOM 671 N N . LYS A 1 83 ? -2.555 -2.057 7.061 1.00 95.06 83 LYS A N 1
ATOM 672 C CA . LYS A 1 83 ? -1.582 -2.232 8.147 1.00 95.06 83 LYS A CA 1
ATOM 673 C C . LYS A 1 83 ? -0.160 -2.008 7.646 1.00 95.06 83 LYS A C 1
ATOM 675 O O . LYS A 1 83 ? 0.558 -1.186 8.201 1.00 95.06 83 LYS A O 1
ATOM 680 N N . SER A 1 84 ? 0.210 -2.682 6.556 1.00 94.81 84 SER A N 1
ATOM 681 C CA . SER A 1 84 ? 1.532 -2.523 5.940 1.00 94.81 84 SER A CA 1
ATOM 682 C C . SER A 1 84 ? 1.800 -1.071 5.525 1.00 94.81 84 SER A C 1
ATOM 684 O O . SER A 1 84 ? 2.908 -0.578 5.705 1.00 94.81 84 SER A O 1
ATOM 686 N N . LEU A 1 85 ? 0.778 -0.350 5.048 1.00 96.19 85 LEU A N 1
ATOM 687 C CA . LEU A 1 85 ? 0.878 1.072 4.722 1.00 96.19 85 LEU A CA 1
ATOM 688 C C . LEU A 1 85 ? 1.276 1.927 5.937 1.00 96.19 85 LEU A C 1
ATOM 690 O O . LEU A 1 85 ? 2.098 2.827 5.775 1.00 96.19 85 LEU A O 1
ATOM 694 N N . GLN A 1 86 ? 0.733 1.651 7.131 1.00 95.50 86 GLN A N 1
ATOM 695 C CA . GLN A 1 86 ? 1.046 2.438 8.335 1.00 95.50 86 GLN A CA 1
ATOM 696 C C . GLN A 1 86 ? 2.478 2.215 8.847 1.00 95.50 86 GLN A C 1
ATOM 698 O O . GLN A 1 86 ? 3.005 3.045 9.583 1.00 95.50 86 GLN A O 1
ATOM 703 N N . GLU A 1 87 ? 3.121 1.111 8.463 1.00 93.25 87 GLU A N 1
ATOM 704 C CA . GLU A 1 87 ? 4.510 0.808 8.834 1.00 93.25 87 GLU A CA 1
ATOM 705 C C . GLU A 1 87 ? 5.528 1.574 7.964 1.00 93.25 87 GLU A C 1
ATOM 707 O O . GLU A 1 87 ? 6.712 1.657 8.301 1.00 93.25 87 GLU A O 1
ATOM 712 N N . ILE A 1 88 ? 5.084 2.166 6.849 1.00 93.31 88 ILE A N 1
ATOM 713 C CA . ILE A 1 88 ? 5.948 2.917 5.937 1.00 93.31 88 ILE A CA 1
ATOM 714 C C . ILE A 1 88 ? 6.292 4.275 6.552 1.00 93.31 88 ILE A C 1
ATOM 716 O O . ILE A 1 88 ? 5.416 5.069 6.882 1.00 93.31 88 ILE A O 1
ATOM 720 N N . GLN A 1 89 ? 7.588 4.586 6.611 1.00 91.69 89 GLN A N 1
ATOM 721 C CA . GLN A 1 89 ? 8.108 5.873 7.080 1.00 91.69 89 GLN A CA 1
ATOM 722 C C . GLN A 1 89 ? 8.595 6.711 5.885 1.00 91.69 89 GLN A C 1
ATOM 724 O O . GLN A 1 89 ? 9.767 6.627 5.503 1.00 91.69 89 GLN A O 1
ATOM 729 N N . PRO A 1 90 ? 7.714 7.483 5.220 1.00 92.75 90 PRO A N 1
ATOM 730 C CA . PRO A 1 90 ? 8.110 8.300 4.085 1.00 92.75 90 PRO A CA 1
ATOM 731 C C . PRO A 1 90 ? 8.871 9.549 4.543 1.00 92.75 90 PRO A C 1
ATOM 733 O O . PRO A 1 90 ? 8.610 10.119 5.600 1.00 92.75 90 PRO A O 1
ATOM 736 N N . GLN A 1 91 ? 9.758 10.054 3.686 1.00 93.31 91 GLN A N 1
ATOM 737 C CA . GLN A 1 91 ? 10.332 11.384 3.879 1.00 93.31 91 GLN A CA 1
ATOM 738 C C . GLN A 1 91 ? 9.221 12.450 3.816 1.00 93.31 91 GLN A C 1
ATOM 740 O O . GLN A 1 91 ? 8.398 12.436 2.892 1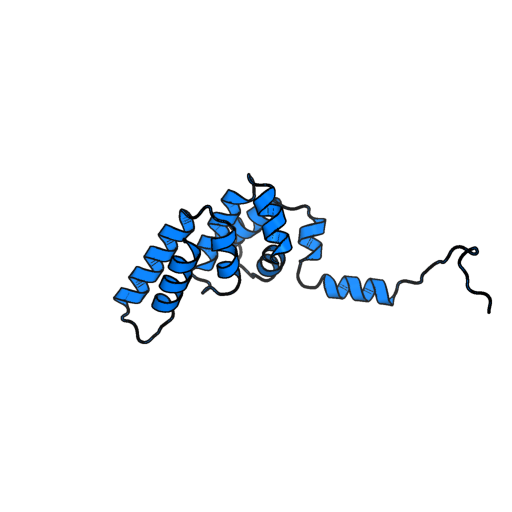.00 93.31 91 GLN A O 1
ATOM 745 N N . ALA A 1 92 ? 9.220 13.390 4.765 1.00 92.88 92 ALA A N 1
ATOM 746 C CA . ALA A 1 92 ? 8.272 14.503 4.792 1.00 92.88 92 ALA A CA 1
ATOM 747 C C . ALA A 1 92 ? 8.333 15.329 3.493 1.00 92.88 9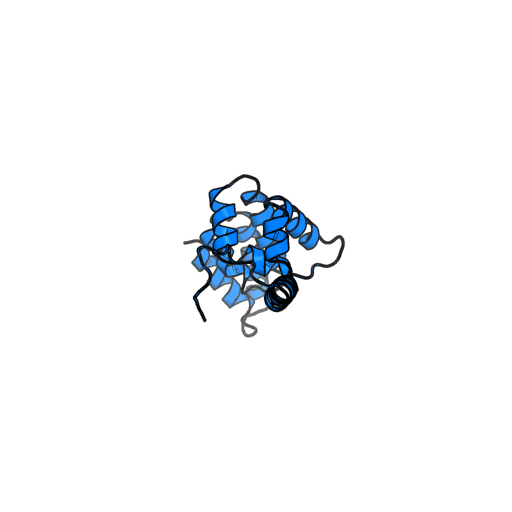2 ALA A C 1
ATOM 749 O O . ALA A 1 92 ? 9.411 15.584 2.956 1.00 92.88 92 ALA A O 1
ATOM 750 N N . GLY A 1 93 ? 7.166 15.708 2.963 1.00 93.56 93 GLY A N 1
ATOM 751 C CA . GLY A 1 93 ? 7.043 16.435 1.691 1.00 93.56 93 GLY A CA 1
ATOM 752 C C . GLY A 1 93 ? 7.312 15.599 0.431 1.00 93.56 93 GLY A C 1
ATOM 753 O O . GLY A 1 93 ? 7.261 16.124 -0.678 1.00 93.56 93 GLY A O 1
ATOM 754 N N . SER A 1 94 ? 7.596 14.298 0.560 1.00 95.00 94 SER A N 1
ATOM 755 C CA . SER A 1 94 ? 7.772 13.424 -0.602 1.00 95.00 94 SER A CA 1
ATOM 756 C C . SER A 1 94 ? 6.436 13.044 -1.248 1.00 95.00 94 SER A C 1
ATOM 758 O O . SER A 1 94 ? 5.405 12.938 -0.586 1.00 95.00 94 SER A O 1
ATOM 760 N N . LYS A 1 95 ? 6.472 12.692 -2.542 1.00 94.31 95 LYS A N 1
ATOM 761 C CA . LYS A 1 95 ? 5.316 12.089 -3.231 1.00 94.31 95 LYS A CA 1
ATOM 762 C C . LYS A 1 95 ? 4.819 10.807 -2.568 1.00 94.31 95 LYS A C 1
ATOM 764 O O . LYS A 1 95 ? 3.634 10.516 -2.638 1.00 94.31 95 LYS A O 1
ATOM 769 N N . LEU A 1 96 ? 5.708 10.047 -1.927 1.00 94.56 96 LEU A N 1
ATOM 770 C CA . LEU A 1 96 ? 5.315 8.849 -1.191 1.00 94.56 96 LEU A CA 1
ATOM 771 C C . LEU A 1 96 ? 4.420 9.211 0.003 1.00 94.56 96 LEU A C 1
ATOM 773 O O . LEU A 1 96 ? 3.389 8.571 0.182 1.00 94.56 96 LEU A O 1
ATOM 777 N N . ALA A 1 97 ? 4.780 10.259 0.755 1.00 96.06 97 ALA A N 1
ATOM 778 C CA . ALA A 1 97 ? 3.963 10.770 1.853 1.00 96.06 97 ALA A CA 1
ATOM 779 C C . ALA A 1 97 ? 2.599 11.267 1.352 1.00 96.06 97 ALA A C 1
ATOM 781 O O . ALA A 1 97 ? 1.580 10.913 1.930 1.00 96.06 97 ALA A O 1
ATOM 782 N N . GLU A 1 98 ? 2.566 12.007 0.235 1.00 97.12 98 GLU A N 1
ATOM 783 C CA . GLU A 1 98 ? 1.306 12.445 -0.387 1.00 97.12 98 GLU A CA 1
ATOM 784 C C . GLU A 1 98 ? 0.389 11.257 -0.730 1.00 97.12 98 GLU A C 1
ATOM 786 O O . GLU A 1 98 ? -0.799 11.288 -0.412 1.00 97.12 98 GLU A O 1
ATOM 791 N N . TYR A 1 99 ? 0.923 10.191 -1.341 1.00 97.38 99 TYR A N 1
ATOM 792 C CA . TYR A 1 99 ? 0.121 9.006 -1.671 1.00 97.38 99 TYR A CA 1
ATOM 793 C C . TYR A 1 99 ? -0.395 8.289 -0.423 1.00 97.38 99 TYR A C 1
ATOM 795 O O . TYR A 1 99 ? -1.555 7.888 -0.410 1.00 97.38 99 TYR A O 1
ATOM 803 N N . ILE A 1 100 ? 0.429 8.158 0.623 1.00 97.12 100 ILE A N 1
ATOM 804 C CA . ILE A 1 100 ? 0.006 7.571 1.904 1.00 97.12 100 ILE A CA 1
ATOM 805 C C . ILE A 1 100 ? -1.140 8.388 2.507 1.00 97.12 100 ILE A C 1
ATOM 807 O O . ILE A 1 100 ? -2.153 7.810 2.890 1.00 97.12 100 ILE A O 1
ATOM 811 N N . THR A 1 101 ? -1.034 9.719 2.515 1.00 97.56 101 THR A N 1
ATOM 812 C CA . THR A 1 101 ? -2.103 10.602 3.002 1.00 97.56 101 THR A CA 1
ATOM 813 C C . THR A 1 101 ? -3.399 10.402 2.219 1.00 97.56 101 THR A C 1
ATOM 815 O O . THR A 1 101 ? -4.445 10.196 2.827 1.00 97.56 101 THR A O 1
ATOM 818 N N . ILE A 1 102 ? -3.345 10.395 0.881 1.00 98.19 102 ILE A N 1
ATOM 819 C CA . ILE A 1 102 ? -4.535 10.177 0.038 1.00 98.19 102 ILE A CA 1
ATOM 820 C C . ILE A 1 102 ? -5.175 8.816 0.331 1.00 98.19 102 ILE A C 1
ATOM 822 O O . ILE A 1 102 ? -6.396 8.723 0.454 1.00 98.19 102 ILE A O 1
ATOM 826 N N . ILE A 1 103 ? -4.363 7.761 0.455 1.00 98.00 103 ILE A N 1
ATOM 827 C CA . ILE A 1 103 ? -4.858 6.418 0.769 1.00 98.00 103 ILE A CA 1
ATOM 828 C C . ILE A 1 103 ? -5.516 6.404 2.154 1.00 98.00 103 ILE A C 1
ATOM 830 O O . ILE A 1 103 ? -6.625 5.896 2.276 1.00 98.00 103 ILE A O 1
ATOM 834 N N . ASN A 1 104 ? -4.897 7.004 3.174 1.00 98.06 104 ASN A N 1
ATOM 835 C CA . ASN A 1 104 ? -5.482 7.090 4.515 1.00 98.06 104 ASN A CA 1
ATOM 836 C C . ASN A 1 104 ? -6.825 7.841 4.511 1.00 98.06 104 ASN A C 1
ATOM 838 O O . ASN A 1 104 ? -7.768 7.381 5.146 1.00 98.06 104 ASN A O 1
ATOM 842 N N . CYS A 1 105 ? -6.970 8.914 3.722 1.00 98.06 105 CYS A N 1
ATOM 843 C CA . CYS A 1 105 ? -8.242 9.633 3.561 1.00 98.06 105 CYS A CA 1
ATOM 844 C C . CYS A 1 105 ? -9.366 8.795 2.919 1.00 98.06 105 CYS A C 1
ATOM 846 O O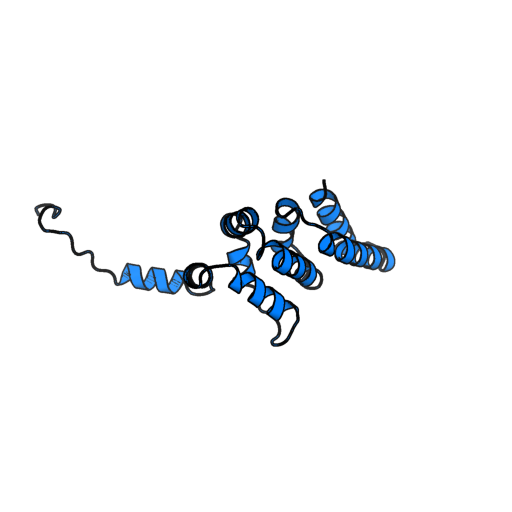 . CYS A 1 105 ? -10.524 9.209 2.940 1.00 98.06 105 CYS A O 1
ATOM 848 N N . CYS A 1 106 ? -9.059 7.628 2.344 1.00 98.12 106 CYS A N 1
ATOM 849 C CA . CYS A 1 106 ? -10.068 6.717 1.799 1.00 98.12 106 CYS A CA 1
ATOM 850 C C . CYS A 1 106 ? -10.762 5.865 2.879 1.00 98.12 106 CYS A C 1
ATOM 852 O O . CYS A 1 106 ? -11.733 5.163 2.562 1.00 98.12 106 CYS A O 1
ATOM 854 N N . PHE A 1 107 ? -10.275 5.915 4.125 1.00 98.12 107 PHE A N 1
ATOM 855 C CA . PHE A 1 107 ? -10.747 5.118 5.255 1.00 98.12 107 PHE A CA 1
ATOM 856 C C . PHE A 1 107 ? -11.165 6.014 6.436 1.00 98.12 107 PHE A C 1
ATOM 858 O O . PHE A 1 107 ? -10.597 7.089 6.622 1.00 98.12 107 PHE A O 1
ATOM 865 N N . PRO A 1 108 ? -12.144 5.587 7.255 1.00 97.25 108 PRO A N 1
ATOM 866 C CA . PRO A 1 108 ? -12.458 6.249 8.519 1.00 97.25 108 PRO A CA 1
ATOM 867 C C . PRO A 1 108 ? -11.240 6.324 9.446 1.00 97.25 108 PRO A C 1
ATOM 869 O O . PRO A 1 108 ? -10.462 5.369 9.524 1.00 97.25 108 PRO A O 1
ATOM 872 N N . GLU A 1 109 ? -11.123 7.423 10.193 1.00 94.69 109 GLU A N 1
ATOM 873 C CA . GLU A 1 109 ? -9.998 7.678 11.103 1.00 94.69 109 GLU A CA 1
ATOM 874 C C . GLU A 1 109 ? -9.804 6.546 12.118 1.00 94.69 109 GLU A C 1
ATOM 876 O O . GLU A 1 109 ? -8.681 6.089 12.310 1.00 94.69 109 GLU A O 1
ATOM 881 N N . ASP A 1 110 ? -10.889 6.015 12.687 1.00 93.06 110 ASP A N 1
ATOM 882 C CA . ASP A 1 110 ? -10.822 4.907 13.646 1.00 93.06 110 ASP A CA 1
ATOM 883 C C . ASP A 1 110 ? -10.209 3.636 13.041 1.00 93.06 110 ASP A C 1
ATOM 885 O O . ASP A 1 110 ? -9.461 2.927 13.714 1.00 93.06 110 ASP A O 1
ATOM 889 N N . ILE A 1 111 ? -10.469 3.364 11.754 1.00 94.94 111 ILE A N 1
ATOM 890 C CA . ILE A 1 111 ? -9.875 2.218 11.054 1.00 94.94 111 ILE A CA 1
ATOM 891 C C . ILE A 1 111 ? -8.377 2.460 10.843 1.00 94.94 111 ILE A C 1
ATOM 893 O O . ILE A 1 111 ? -7.572 1.571 11.109 1.00 94.94 111 ILE A O 1
ATOM 897 N N . VAL A 1 112 ? -7.982 3.659 10.404 1.00 96.56 112 VAL A N 1
ATOM 898 C CA . VAL A 1 112 ? -6.560 4.014 10.226 1.00 96.56 112 VAL A CA 1
ATOM 899 C C . VAL A 1 112 ? -5.813 3.946 11.561 1.00 96.56 112 VAL A C 1
ATOM 901 O O . VAL A 1 112 ? -4.723 3.375 11.643 1.00 96.56 112 VAL A O 1
ATOM 904 N N . ARG A 1 113 ? -6.421 4.472 12.627 1.00 93.00 113 ARG A N 1
ATOM 905 C CA . ARG A 1 113 ? -5.868 4.473 13.982 1.00 93.00 113 ARG A CA 1
ATOM 906 C C . ARG A 1 113 ? -5.693 3.060 14.522 1.00 93.00 113 ARG A C 1
ATOM 908 O O . ARG A 1 113 ? -4.639 2.771 15.079 1.00 93.00 113 ARG A O 1
ATOM 915 N N . TYR A 1 114 ? -6.668 2.176 14.304 1.00 92.75 114 TYR A N 1
ATOM 916 C CA . TYR A 1 114 ? -6.582 0.772 14.711 1.00 92.75 114 TYR A CA 1
ATOM 917 C C . TYR A 1 114 ? -5.339 0.064 14.145 1.00 92.75 114 TYR A C 1
ATOM 919 O O . TYR A 1 114 ? -4.709 -0.734 14.838 1.00 92.75 114 TYR A O 1
ATOM 927 N N . TYR A 1 115 ? -4.958 0.381 12.903 1.00 94.38 115 TYR A N 1
ATOM 928 C CA . TYR A 1 115 ? -3.782 -0.191 12.237 1.00 94.38 115 TYR A CA 1
ATOM 929 C C . TYR A 1 115 ? -2.486 0.605 12.432 1.00 94.38 115 TYR A C 1
ATOM 931 O O . TYR A 1 115 ? -1.443 0.189 11.927 1.00 94.38 115 TYR A O 1
ATOM 939 N N . SER A 1 116 ? -2.525 1.738 13.136 1.00 91.75 116 SER A N 1
ATOM 940 C CA . SER A 1 116 ? -1.339 2.564 13.361 1.00 91.75 116 SER A CA 1
ATOM 941 C C . SER A 1 116 ? -0.350 1.868 14.314 1.00 91.75 116 SER A C 1
ATOM 943 O O . SER A 1 116 ? -0.778 1.223 15.278 1.00 91.75 116 SER A O 1
ATOM 945 N N . PRO A 1 117 ? 0.974 1.999 14.093 1.00 90.56 117 PRO A N 1
ATOM 946 C CA . PRO A 1 117 ? 1.988 1.449 14.990 1.00 90.56 117 PRO A CA 1
ATOM 947 C C . PRO A 1 117 ? 1.773 1.909 16.439 1.00 90.56 117 PRO A C 1
ATOM 949 O O . PRO A 1 117 ? 1.527 3.090 16.679 1.00 90.56 117 PRO A O 1
ATOM 952 N N . GLY A 1 118 ? 1.867 0.996 17.409 1.00 86.56 118 GLY A N 1
ATOM 953 C CA . GLY A 1 118 ? 1.676 1.315 18.831 1.00 86.56 118 GLY A CA 1
ATOM 954 C C . GLY A 1 118 ? 0.228 1.222 19.336 1.00 86.56 118 GLY A C 1
ATOM 955 O O . GLY A 1 118 ? -0.003 1.220 20.545 1.00 86.56 118 GLY A O 1
ATOM 956 N N . TYR A 1 119 ? -0.771 1.152 18.447 1.00 87.88 119 TYR A N 1
ATOM 957 C CA . TYR A 1 119 ? -2.173 1.037 18.866 1.00 87.88 119 TYR A CA 1
ATOM 958 C C . TYR A 1 119 ? -2.517 -0.315 19.526 1.00 87.88 119 TYR A C 1
ATOM 960 O O . TYR A 1 119 ? -3.230 -0.311 20.533 1.00 87.88 119 TYR A O 1
ATOM 968 N N . PRO A 1 120 ? -2.018 -1.476 19.046 1.00 84.06 120 PRO A N 1
ATOM 969 C CA . PRO A 1 120 ? -2.259 -2.760 19.710 1.00 84.06 120 PRO A CA 1
ATOM 970 C C . PRO A 1 120 ? -1.727 -2.825 21.148 1.00 84.06 120 PRO A C 1
ATOM 972 O O . PRO A 1 120 ? -2.299 -3.513 21.988 1.00 84.06 120 PRO A O 1
ATOM 975 N N . GLU A 1 121 ? -0.632 -2.129 21.448 1.00 86.88 121 GLU A N 1
ATOM 976 C CA . GLU A 1 121 ? -0.077 -1.978 22.797 1.00 86.88 121 GLU A CA 1
ATOM 977 C C . GLU A 1 121 ? -1.052 -1.203 23.688 1.00 86.88 121 GLU A C 1
ATOM 979 O O . GLU A 1 121 ? -1.458 -1.713 24.727 1.00 86.88 121 GLU A O 1
ATOM 984 N N . LEU A 1 122 ? -1.531 -0.045 23.220 1.00 87.31 122 LEU A N 1
ATOM 985 C CA . LEU A 1 122 ? -2.538 0.751 23.928 1.00 87.31 122 LEU A CA 1
ATOM 986 C C . LEU A 1 122 ? -3.810 -0.062 24.214 1.00 87.31 122 LEU A C 1
ATOM 988 O O . LEU A 1 122 ? -4.382 0.022 25.298 1.00 87.31 122 LEU A O 1
ATOM 992 N N . PHE A 1 123 ? -4.269 -0.851 23.240 1.00 86.69 123 PHE A N 1
ATOM 993 C CA . PHE A 1 123 ? -5.453 -1.691 23.407 1.00 86.69 123 PHE A CA 1
ATOM 994 C C . PHE A 1 123 ? -5.240 -2.791 24.454 1.00 86.69 123 PHE A C 1
ATOM 996 O O . PHE A 1 123 ? -6.147 -3.073 25.234 1.00 86.69 123 PHE A O 1
ATOM 1003 N N . ARG A 1 124 ? -4.041 -3.384 24.508 1.00 86.19 124 ARG A N 1
ATOM 1004 C CA . ARG A 1 124 ? -3.671 -4.351 25.551 1.00 86.19 124 ARG A CA 1
ATOM 1005 C C . ARG A 1 124 ? -3.669 -3.708 26.934 1.00 86.19 124 ARG A C 1
ATOM 1007 O O . ARG A 1 124 ? -4.325 -4.235 27.824 1.00 86.19 124 ARG A O 1
ATOM 1014 N N . ASP A 1 125 ? -3.064 -2.532 27.079 1.00 91.00 125 ASP A N 1
ATOM 1015 C CA . ASP A 1 125 ? -3.060 -1.800 28.351 1.00 91.00 125 ASP A CA 1
ATOM 1016 C C . ASP A 1 125 ? -4.487 -1.464 28.816 1.00 91.00 125 ASP A C 1
ATOM 1018 O O . ASP A 1 125 ? -4.808 -1.549 30.004 1.00 91.00 125 ASP A O 1
ATOM 1022 N N . LEU A 1 126 ? -5.379 -1.104 27.887 1.00 91.56 126 LEU A N 1
ATOM 1023 C CA . LEU A 1 126 ? -6.791 -0.866 28.196 1.00 91.56 126 LEU A CA 1
ATOM 1024 C C . LEU A 1 126 ? -7.492 -2.131 28.704 1.00 91.56 126 LEU A C 1
ATOM 1026 O O . LEU A 1 126 ? -8.276 -2.037 29.647 1.00 91.56 126 LEU A O 1
ATOM 1030 N N . LEU A 1 127 ? -7.214 -3.296 28.109 1.00 90.94 127 LEU A N 1
ATOM 1031 C CA . LEU A 1 127 ? -7.769 -4.577 28.554 1.00 90.94 127 LEU A CA 1
ATOM 1032 C C . LEU A 1 127 ? -7.250 -4.978 29.937 1.00 90.94 127 LEU A C 1
ATOM 1034 O O . LEU A 1 127 ? -8.051 -5.372 30.782 1.00 90.94 127 LEU A O 1
ATOM 1038 N N . ASP A 1 128 ? -5.950 -4.824 30.186 1.00 93.31 128 ASP A N 1
ATOM 1039 C CA . ASP A 1 128 ? -5.323 -5.184 31.464 1.00 93.31 128 ASP A CA 1
ATOM 1040 C C . ASP A 1 128 ? -5.875 -4.347 32.631 1.00 93.31 128 ASP A C 1
ATOM 1042 O O . ASP A 1 128 ? -5.993 -4.825 33.761 1.00 93.31 128 ASP A O 1
ATOM 1046 N N . ASN A 1 129 ? -6.268 -3.100 32.355 1.00 93.38 129 ASN A N 1
ATOM 1047 C CA . ASN A 1 129 ? -6.848 -2.189 33.342 1.00 93.38 129 ASN A CA 1
ATOM 1048 C C . ASN A 1 129 ? -8.387 -2.231 33.403 1.00 93.38 129 ASN A C 1
ATOM 1050 O O . ASN A 1 129 ? -8.986 -1.625 34.301 1.00 93.38 129 ASN A O 1
ATOM 1054 N N . TYR A 1 130 ? -9.053 -2.926 32.475 1.00 94.19 130 TYR A N 1
ATOM 1055 C CA . TYR A 1 130 ? -10.510 -2.993 32.431 1.00 94.19 130 TYR A CA 1
ATOM 1056 C C . TYR A 1 130 ? -11.052 -3.930 33.515 1.00 94.19 130 TYR A C 1
ATOM 1058 O O . TYR A 1 130 ? -10.696 -5.103 33.596 1.00 94.19 130 TYR A O 1
ATOM 1066 N N . LYS A 1 131 ? -11.976 -3.425 34.341 1.00 90.00 131 LYS A N 1
ATOM 1067 C CA . LYS A 1 131 ? -12.704 -4.223 35.338 1.00 90.00 131 LYS A CA 1
ATOM 1068 C C . LYS A 1 131 ? -14.131 -4.474 34.845 1.00 90.00 131 LYS A C 1
ATOM 1070 O O . LYS A 1 131 ? -14.931 -3.534 34.876 1.00 90.00 131 LYS A O 1
ATOM 1075 N N . PRO A 1 132 ? -14.476 -5.704 34.416 1.00 89.69 132 PRO A N 1
ATOM 1076 C CA . PRO A 1 132 ? -15.826 -6.022 33.970 1.00 89.69 132 PRO A CA 1
ATOM 1077 C C . PRO A 1 132 ? -16.847 -5.774 35.082 1.00 89.69 132 PRO A C 1
ATOM 1079 O O . PRO A 1 132 ? -16.711 -6.292 36.189 1.00 89.69 132 PRO A O 1
ATOM 1082 N N . GLN A 1 133 ? -17.884 -4.996 34.780 1.00 86.31 133 GLN A N 1
ATOM 1083 C CA . GLN A 1 133 ? -19.035 -4.804 35.662 1.00 86.31 133 GLN A CA 1
ATOM 1084 C C . GLN A 1 133 ? -20.157 -5.710 35.163 1.00 86.31 133 GLN A C 1
ATOM 1086 O O . GLN A 1 133 ? -20.907 -5.343 34.258 1.00 86.31 133 GLN A O 1
ATOM 1091 N N . LEU A 1 134 ? -20.235 -6.927 35.703 1.00 83.38 134 LEU A N 1
ATOM 1092 C CA . LEU A 1 134 ? -21.327 -7.836 35.372 1.00 83.38 134 LEU A CA 1
ATOM 1093 C C . LEU A 1 134 ? -22.608 -7.362 36.072 1.00 83.38 134 LEU A C 1
ATOM 1095 O O . LEU A 1 134 ? -22.593 -7.148 37.287 1.00 83.38 134 LEU A O 1
ATOM 1099 N N . PRO A 1 135 ? -23.730 -7.217 35.343 1.00 86.38 135 PRO A N 1
ATOM 1100 C CA . PRO A 1 135 ? -25.032 -7.072 35.972 1.00 86.38 135 PRO A CA 1
ATOM 1101 C C . PRO A 1 135 ? -25.268 -8.230 36.945 1.00 86.38 135 PRO A C 1
ATOM 1103 O O . PRO A 1 135 ? -24.923 -9.371 36.643 1.00 86.38 135 PRO A O 1
ATOM 1106 N N . SER A 1 136 ? -25.898 -7.956 38.085 1.00 78.81 136 SER A N 1
ATOM 1107 C CA . SER A 1 136 ? -26.117 -8.925 39.170 1.00 78.81 136 SER A CA 1
ATOM 1108 C C . SER A 1 136 ? -26.801 -10.225 38.726 1.00 78.81 136 SER A C 1
ATOM 1110 O O . SER A 1 136 ? -26.530 -11.276 39.297 1.00 78.81 136 SER A O 1
ATOM 1112 N N . GLN A 1 137 ? -27.617 -10.179 37.670 1.00 83.38 137 GLN A N 1
ATOM 1113 C CA . GLN A 1 137 ? -28.254 -11.350 37.048 1.00 83.38 137 GLN A CA 1
ATOM 1114 C C . GLN A 1 137 ? -27.277 -12.331 36.362 1.00 83.38 137 GLN A C 1
ATOM 1116 O O . GLN A 1 137 ? -27.663 -13.455 36.064 1.00 83.38 137 GLN A O 1
ATOM 1121 N N . TYR A 1 138 ? -26.032 -11.917 36.105 1.00 80.06 138 TYR A N 1
ATOM 1122 C CA . TYR A 1 138 ? -24.977 -12.727 35.481 1.00 80.06 138 TYR A CA 1
ATOM 1123 C C . TYR A 1 138 ? -23.808 -13.025 36.436 1.00 80.06 138 TYR A C 1
ATOM 1125 O O . TYR A 1 138 ? -22.803 -13.600 36.016 1.00 80.06 138 TYR A O 1
ATOM 1133 N N . SER A 1 139 ? -23.909 -12.637 37.713 1.00 75.38 139 SER A N 1
ATOM 1134 C CA . SER A 1 139 ? -22.897 -12.965 38.719 1.00 75.38 139 SER A CA 1
ATOM 1135 C C . SER A 1 139 ? -23.000 -14.436 39.110 1.00 75.38 139 SER A C 1
ATOM 1137 O O . SER A 1 139 ? -24.046 -14.892 39.571 1.00 75.38 139 SER A O 1
ATOM 1139 N N . ILE A 1 140 ? -21.903 -15.177 38.953 1.00 74.62 140 ILE A N 1
ATOM 1140 C CA . ILE A 1 140 ? -21.816 -16.569 39.406 1.00 74.62 140 ILE A CA 1
ATOM 1141 C C . ILE A 1 140 ? -21.824 -16.555 40.947 1.00 74.62 140 ILE A C 1
ATOM 1143 O O . ILE A 1 140 ? -20.992 -15.854 41.535 1.00 74.62 140 ILE A O 1
ATOM 1147 N N . PRO A 1 141 ? -22.756 -17.262 41.616 1.00 70.25 141 PRO A N 1
ATOM 1148 C CA . PRO A 1 141 ? -22.769 -17.341 43.073 1.00 70.25 141 PRO A CA 1
ATOM 1149 C C . PRO A 1 141 ? -21.466 -17.973 43.580 1.00 70.25 141 PRO A C 1
ATOM 1151 O O . PRO A 1 141 ? -20.967 -18.931 42.989 1.00 70.25 141 PRO A O 1
ATOM 1154 N N . LYS A 1 142 ? -20.905 -17.372 44.635 1.00 63.19 142 LYS A N 1
ATOM 1155 C CA . LYS A 1 142 ? -19.704 -17.859 45.326 1.00 63.19 142 LYS A CA 1
ATOM 1156 C C . LYS A 1 142 ? -19.967 -19.157 46.074 1.00 63.19 142 LYS A C 1
ATOM 1158 O O . LYS A 1 142 ? -21.079 -19.282 46.632 1.00 63.19 142 LYS A O 1
#

pLDDT: mean 91.28, std 6.78, range [59.16, 98.19]

Foldseek 3Di:
DLLVLLVVLQVQLPPPPHDPVSNVVSLVVLLVSLLVDLDLVSLLVCLVDDDPVSNLSSLVNLLVNLQPDPVSLVVCVVSCVLLSLLVDDDDPPDSSVVSSVSNCVSDDPVSSLCSHPPNVVVVVVCVVPDDDDDDPVPDDDD

Organism: NCBI:txid1131924

Secondary structure (DSSP, 8-state):
-HHHHHHHHHHHHH-TTS-HHHHHHHHHHHHHHHHH---HHHHHHHHHS--HHHHHHHHHHHHHHTTT-HHHHHHHHHTTHHHHHHT--PPTTSHHHHHHHHHHTTS-HHHHHHTSTTHHHHHHHHHHH------GGGPPP-